Protein AF-A0A963KUC6-F1 (afdb_monomer_lite)

pLDDT: mean 80.42, std 21.81, range [34.88, 97.81]

Radius of gyration: 20.68 Å; chains: 1; bounding box: 40×71×35 Å

Sequence (112 aa):
STRILEMHSPFIRMIADLLDRGVREGVFRRGVDPNQLYISIAALGYYYLTNRFTLSVIYSRDMGSEQARAERLGFIEDMVLRCVTAMPDGCVAAMPDGGDGQAGAERSGGCG

Foldseek 3Di:
DVVVVVVVVVVLVVQVVVLVVCVVVLFWDPDDRSVVLVVLLCCLVVVLVVCQVVVCVVVVHNCVDPVNVVVSVVVSVVVSSVVTGDDPPPDDPPPPDPPDPDDDDDDDDDDD

Secondary structure (DSSP, 8-state):
-HHHHHHHHHHHHHHHHHHHHHHHTTSB-TT--HHHHHHHHHHHHHHHHHTHHHHHHHHTS-TTSHHHHHHHHHHHHHHHHHHHBPPPTT----------------------

Structure (mmCIF, N/CA/C/O backbone):
data_AF-A0A963KUC6-F1
#
_entry.id   AF-A0A963KUC6-F1
#
loop_
_atom_site.group_PDB
_atom_site.id
_atom_site.type_symbol
_atom_site.label_atom_id
_atom_site.label_alt_id
_atom_site.label_comp_id
_atom_site.label_asym_id
_atom_site.label_entity_id
_atom_site.label_seq_id
_atom_site.pdbx_PDB_ins_code
_atom_site.Cartn_x
_atom_site.Cartn_y
_atom_site.Cartn_z
_atom_site.occupancy
_atom_site.B_iso_or_equiv
_atom_site.auth_seq_id
_atom_site.auth_comp_id
_atom_site.auth_asym_id
_atom_site.auth_atom_id
_atom_site.pdbx_PDB_model_num
ATOM 1 N N . SER A 1 1 ? 11.866 15.796 14.519 1.00 49.25 1 SER A N 1
ATOM 2 C CA . SER A 1 1 ? 11.132 16.133 13.282 1.00 49.25 1 SER A CA 1
ATOM 3 C C . SER A 1 1 ? 9.635 16.019 13.554 1.00 49.25 1 SER A C 1
ATOM 5 O O . SER A 1 1 ? 9.076 14.937 13.456 1.00 49.25 1 SER A O 1
ATOM 7 N N . THR A 1 2 ? 9.003 17.100 14.017 1.00 49.06 2 THR A N 1
ATOM 8 C CA . THR A 1 2 ? 7.634 17.114 14.587 1.00 49.06 2 THR A CA 1
ATOM 9 C C . THR A 1 2 ? 6.538 17.134 13.515 1.00 49.06 2 THR A C 1
ATOM 11 O O . THR A 1 2 ? 5.464 16.577 13.706 1.00 49.06 2 THR A O 1
ATOM 14 N N . ARG A 1 3 ? 6.859 17.667 12.328 1.00 55.94 3 ARG A N 1
ATOM 15 C CA . ARG A 1 3 ? 5.937 17.813 11.191 1.00 55.94 3 ARG A CA 1
ATOM 16 C C . ARG A 1 3 ? 5.471 16.471 10.594 1.00 55.94 3 ARG A C 1
ATOM 18 O O . ARG A 1 3 ? 4.373 16.384 10.060 1.00 55.94 3 ARG A O 1
ATOM 25 N N . ILE A 1 4 ? 6.286 15.416 10.709 1.00 55.84 4 ILE A N 1
ATOM 26 C CA . ILE A 1 4 ? 5.929 14.059 10.251 1.00 55.84 4 ILE A CA 1
ATOM 27 C C . ILE A 1 4 ? 4.842 13.463 11.161 1.00 55.84 4 ILE A C 1
ATOM 29 O O . ILE A 1 4 ? 3.873 12.895 10.668 1.00 55.84 4 ILE A O 1
ATOM 33 N N . LEU A 1 5 ? 4.947 13.651 12.480 1.00 53.34 5 LEU A N 1
ATOM 34 C CA . LEU A 1 5 ? 3.971 13.129 13.445 1.00 53.34 5 LEU A CA 1
ATOM 35 C C . LEU A 1 5 ? 2.614 13.846 13.337 1.00 53.34 5 LEU A C 1
ATOM 37 O O . LEU A 1 5 ? 1.569 13.201 13.417 1.00 53.34 5 LEU A O 1
ATOM 41 N N . GLU A 1 6 ? 2.630 15.158 13.085 1.00 53.66 6 GLU A N 1
ATOM 42 C CA . GLU A 1 6 ? 1.423 15.987 12.950 1.00 53.66 6 GLU A CA 1
ATOM 43 C C . GLU A 1 6 ? 0.594 15.665 11.693 1.00 53.66 6 GLU A C 1
ATOM 45 O O . GLU A 1 6 ? -0.630 15.758 11.743 1.00 53.66 6 GLU A O 1
ATOM 50 N N . MET A 1 7 ? 1.224 15.235 10.588 1.00 57.78 7 MET A N 1
ATOM 51 C CA . MET A 1 7 ? 0.525 14.827 9.353 1.00 57.78 7 MET A CA 1
ATOM 52 C C . MET A 1 7 ? 0.175 13.336 9.297 1.00 57.78 7 MET A C 1
ATOM 54 O O . MET A 1 7 ? -0.874 12.982 8.755 1.00 57.78 7 MET A O 1
ATOM 58 N N . HIS A 1 8 ? 1.013 12.450 9.846 1.00 60.06 8 HIS A N 1
ATOM 59 C CA . HIS A 1 8 ? 0.725 11.012 9.820 1.00 60.06 8 HIS A CA 1
ATOM 60 C C . HIS A 1 8 ? -0.446 10.640 10.739 1.00 60.06 8 HIS A C 1
ATOM 62 O O . HIS A 1 8 ? -1.241 9.768 10.393 1.00 60.06 8 HIS A O 1
ATOM 68 N N . SER A 1 9 ? -0.608 11.324 11.876 1.00 69.88 9 SER A N 1
ATOM 69 C CA . SER A 1 9 ? -1.662 10.999 12.846 1.00 69.88 9 SER A CA 1
ATOM 70 C C . SER A 1 9 ? -3.099 11.201 12.312 1.00 69.88 9 SER A C 1
ATOM 72 O O . SER A 1 9 ? -3.924 10.304 12.495 1.00 69.88 9 SER A O 1
ATOM 74 N N . PRO A 1 10 ? -3.459 12.307 11.626 1.00 82.50 10 PRO A N 1
ATOM 75 C CA . PRO A 1 10 ? -4.779 12.459 11.000 1.00 82.50 10 PRO A CA 1
ATOM 76 C C . PRO A 1 10 ? -5.085 11.414 9.921 1.00 82.50 10 PRO A C 1
ATOM 78 O O . PRO A 1 10 ? -6.205 10.916 9.857 1.00 82.50 10 PRO A O 1
ATOM 81 N N . PHE A 1 11 ? -4.100 11.060 9.094 1.00 84.94 11 PHE A N 1
ATOM 82 C CA . PHE A 1 11 ? -4.308 10.111 8.002 1.00 84.94 11 PHE A CA 1
ATOM 83 C C . PHE A 1 11 ? -4.527 8.683 8.511 1.00 84.94 11 PHE A C 1
ATOM 85 O O . PHE A 1 11 ? -5.473 8.017 8.101 1.00 84.94 11 PHE A O 1
ATOM 92 N N . ILE A 1 12 ? -3.712 8.235 9.469 1.00 91.75 12 ILE A N 1
ATOM 93 C CA . ILE A 1 12 ? -3.906 6.926 10.103 1.00 91.75 12 ILE A CA 1
ATOM 94 C C . ILE A 1 12 ? -5.248 6.862 10.841 1.00 91.75 12 ILE A C 1
ATOM 96 O O . ILE A 1 12 ? -5.923 5.838 10.769 1.00 91.75 12 ILE A O 1
ATOM 100 N N . ARG A 1 13 ? -5.683 7.956 11.485 1.00 92.06 13 ARG A N 1
ATOM 10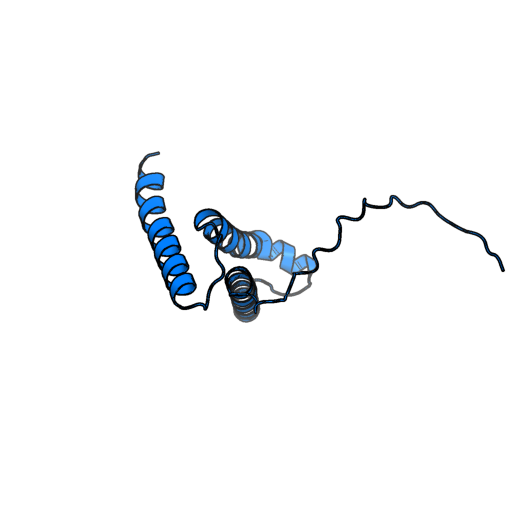1 C CA . ARG A 1 13 ? -7.027 8.031 12.085 1.00 92.06 13 ARG A CA 1
ATOM 102 C C . ARG A 1 13 ? -8.134 7.855 11.051 1.00 92.06 13 ARG A C 1
ATOM 104 O O . ARG A 1 13 ? -9.036 7.066 11.280 1.00 92.06 13 ARG A O 1
ATOM 111 N N . MET A 1 14 ? -8.026 8.493 9.887 1.00 94.06 14 MET A N 1
ATOM 112 C CA . MET A 1 14 ? -8.991 8.299 8.799 1.00 94.06 14 MET A CA 1
ATOM 113 C C . MET A 1 14 ? -9.070 6.834 8.341 1.00 94.06 14 MET A C 1
ATOM 115 O O . MET A 1 14 ? -10.162 6.329 8.082 1.00 94.06 14 MET A O 1
ATOM 119 N N . ILE A 1 15 ? -7.927 6.142 8.249 1.00 94.94 15 ILE A N 1
ATOM 120 C CA . ILE A 1 15 ? -7.894 4.709 7.922 1.00 94.94 15 ILE A CA 1
ATOM 121 C C . ILE A 1 15 ? -8.569 3.894 9.029 1.00 94.94 15 ILE A C 1
ATOM 123 O O . ILE A 1 15 ? -9.367 3.012 8.719 1.00 94.94 15 ILE A O 1
ATOM 127 N N . ALA A 1 16 ? -8.294 4.199 10.299 1.00 94.81 16 ALA A N 1
ATOM 128 C CA . ALA A 1 16 ? -8.947 3.546 11.431 1.00 94.81 16 ALA A CA 1
ATOM 129 C C . ALA A 1 16 ? -10.475 3.717 11.374 1.00 94.81 16 ALA A C 1
ATOM 131 O O . ALA A 1 16 ? -11.200 2.727 11.393 1.00 94.81 16 ALA A O 1
ATOM 132 N N . ASP A 1 17 ? -10.956 4.945 11.167 1.00 96.00 17 ASP A N 1
ATOM 133 C CA . ASP A 1 17 ? -12.386 5.254 11.063 1.00 96.00 17 ASP A CA 1
ATOM 134 C C . ASP A 1 17 ? -13.053 4.548 9.867 1.00 96.00 17 ASP A C 1
ATOM 136 O O . ASP A 1 17 ? -14.232 4.185 9.908 1.00 96.00 17 ASP A O 1
ATOM 140 N N . LEU A 1 18 ? -12.324 4.368 8.760 1.00 95.81 18 LEU A N 1
ATOM 141 C CA . LEU A 1 18 ? -12.795 3.602 7.607 1.00 95.81 18 LEU A CA 1
ATOM 142 C C . LEU A 1 18 ? -12.903 2.106 7.930 1.00 95.81 18 LEU A C 1
ATOM 144 O O . LEU A 1 18 ? -13.918 1.491 7.602 1.00 95.81 18 LEU A O 1
ATOM 148 N N . LEU A 1 19 ? -11.885 1.537 8.577 1.00 96.06 19 LEU A N 1
ATOM 149 C CA . LEU A 1 19 ? -11.880 0.132 8.982 1.00 96.06 19 LEU A CA 1
ATOM 150 C C . LEU A 1 19 ? -13.006 -0.157 9.977 1.00 96.06 19 LEU A C 1
ATOM 152 O O . LEU A 1 19 ? -13.767 -1.101 9.775 1.00 96.06 19 LEU A O 1
ATOM 156 N N . ASP A 1 20 ? -13.185 0.701 10.981 1.00 95.94 20 ASP A N 1
ATOM 157 C CA . ASP A 1 20 ? -14.246 0.567 11.981 1.00 95.94 20 ASP A CA 1
ATOM 158 C C . ASP A 1 20 ? -15.643 0.655 11.357 1.00 95.94 20 ASP A C 1
ATOM 160 O O . ASP A 1 20 ? -16.548 -0.091 11.737 1.00 95.94 20 ASP A O 1
ATOM 164 N N . ARG A 1 21 ? -15.839 1.535 10.366 1.00 96.75 21 ARG A N 1
ATOM 165 C CA . ARG A 1 21 ? -17.083 1.581 9.581 1.00 96.75 21 ARG A CA 1
ATOM 166 C C . ARG A 1 21 ? -17.335 0.271 8.847 1.00 96.75 21 ARG A C 1
ATOM 168 O O . ARG A 1 21 ? -18.403 -0.308 9.022 1.00 96.75 21 ARG A O 1
ATOM 175 N N . GLY A 1 22 ? -16.353 -0.226 8.099 1.00 95.25 22 GLY A N 1
ATOM 176 C CA . GLY A 1 22 ? -16.522 -1.468 7.348 1.00 95.25 22 GLY A CA 1
ATOM 177 C C . GLY A 1 22 ? -16.719 -2.697 8.241 1.00 95.25 22 GLY A C 1
ATOM 178 O O . GLY A 1 22 ? -17.455 -3.607 7.872 1.00 95.25 22 GLY A O 1
ATOM 179 N N . VAL A 1 23 ? -16.142 -2.707 9.447 1.00 95.56 23 VAL A N 1
ATOM 180 C CA . VAL A 1 23 ? -16.420 -3.732 10.465 1.00 95.56 23 VAL A CA 1
ATOM 181 C C . VAL A 1 23 ? -17.871 -3.654 10.940 1.00 95.56 23 VAL A C 1
ATOM 183 O O . VAL A 1 23 ? -18.536 -4.684 11.024 1.00 95.56 23 VAL A O 1
ATOM 186 N N . ARG A 1 24 ? -18.387 -2.452 11.236 1.00 94.62 24 ARG A N 1
ATOM 187 C CA . ARG A 1 24 ? -19.794 -2.271 11.645 1.00 94.62 24 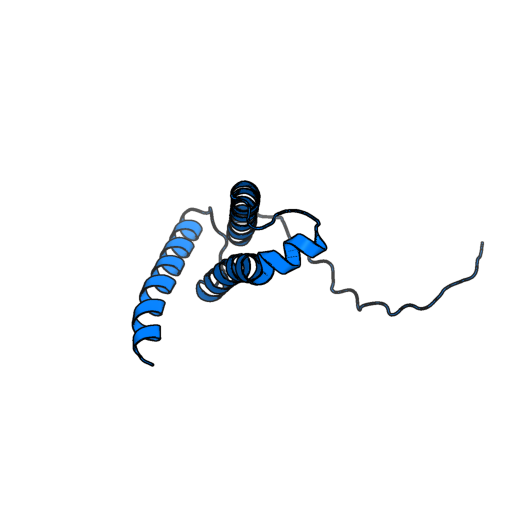ARG A CA 1
ATOM 188 C C . ARG A 1 24 ? -20.782 -2.663 10.549 1.00 94.62 24 ARG A C 1
ATOM 190 O O . ARG A 1 24 ? -21.872 -3.122 10.863 1.00 94.62 24 ARG A O 1
ATOM 197 N N . GLU A 1 25 ? -20.399 -2.482 9.291 1.00 95.19 25 GLU A N 1
ATOM 198 C CA . GLU A 1 25 ? -21.185 -2.866 8.113 1.00 95.19 25 GLU A CA 1
ATOM 199 C C . GLU A 1 25 ? -21.009 -4.346 7.726 1.00 95.19 25 GLU A C 1
ATOM 201 O O . GLU A 1 25 ? -21.694 -4.830 6.830 1.00 95.19 25 GLU A O 1
ATOM 206 N N . GLY A 1 26 ? -20.108 -5.081 8.391 1.00 93.00 26 GLY A N 1
ATOM 207 C CA . GLY A 1 26 ? -19.839 -6.495 8.115 1.00 93.00 26 GLY A CA 1
ATOM 208 C C . GLY A 1 26 ? -19.059 -6.758 6.821 1.00 93.00 26 GLY A C 1
ATOM 209 O O . GLY A 1 26 ? -18.907 -7.911 6.427 1.00 93.00 26 GLY A O 1
ATOM 210 N N . VAL A 1 27 ? -18.547 -5.717 6.159 1.00 95.00 27 VAL A N 1
ATOM 211 C CA . VAL A 1 27 ? -17.767 -5.844 4.915 1.00 95.00 27 VAL A CA 1
ATOM 212 C C . VAL A 1 27 ? -16.279 -6.066 5.179 1.00 95.00 27 VAL A C 1
ATOM 214 O O . VAL A 1 27 ? -15.596 -6.687 4.362 1.00 95.00 27 VAL A O 1
ATOM 217 N N . PHE A 1 28 ? -15.766 -5.599 6.322 1.00 95.50 28 PHE A N 1
ATOM 218 C CA . PHE A 1 28 ? -14.370 -5.773 6.726 1.00 95.50 28 PHE A CA 1
ATOM 219 C C . PHE A 1 28 ? -14.226 -6.662 7.959 1.00 95.50 28 PHE A C 1
ATOM 221 O O . PHE A 1 28 ? -15.068 -6.667 8.858 1.00 95.50 28 PHE A O 1
ATOM 228 N N . ARG A 1 29 ? -13.114 -7.400 8.023 1.00 93.69 29 ARG A N 1
ATOM 229 C CA . ARG A 1 29 ? -12.758 -8.211 9.189 1.00 93.69 29 ARG A CA 1
ATOM 230 C C . ARG A 1 29 ? -12.246 -7.340 10.333 1.00 93.69 29 ARG A C 1
ATOM 232 O O . ARG A 1 29 ? -11.624 -6.299 10.133 1.00 93.69 29 ARG A O 1
ATOM 239 N N . ARG A 1 30 ? -12.438 -7.826 11.557 1.00 92.00 30 ARG A N 1
ATOM 240 C CA . ARG A 1 30 ? -11.872 -7.212 12.764 1.00 92.00 30 ARG A CA 1
ATOM 241 C C . ARG A 1 30 ? -10.364 -7.460 12.864 1.00 92.00 30 ARG A C 1
ATOM 243 O O . ARG A 1 30 ? -9.850 -8.443 12.336 1.00 92.00 30 ARG A O 1
ATOM 250 N N . GLY A 1 31 ? -9.675 -6.594 13.608 1.00 91.06 31 GLY A N 1
ATOM 251 C CA . GLY A 1 31 ? -8.270 -6.791 13.986 1.00 91.06 31 GLY A CA 1
ATOM 252 C C . GLY A 1 31 ? -7.240 -6.372 12.934 1.00 91.06 31 GLY A C 1
ATOM 253 O O . GLY A 1 31 ? -6.078 -6.750 13.046 1.00 91.06 31 GLY A O 1
ATOM 254 N N . VAL A 1 32 ? -7.637 -5.604 11.916 1.00 94.06 32 VAL A N 1
ATOM 255 C CA . VAL A 1 32 ? -6.688 -4.976 10.986 1.00 94.06 32 VAL A CA 1
ATOM 256 C C . VAL A 1 32 ? -6.083 -3.741 11.654 1.00 94.06 32 VAL A C 1
ATOM 258 O O . VAL A 1 32 ? -6.810 -2.814 12.002 1.00 94.06 32 VAL A O 1
ATOM 261 N N . ASP A 1 33 ? -4.758 -3.715 11.814 1.00 93.06 33 ASP A N 1
ATOM 262 C CA . ASP A 1 33 ? -4.049 -2.528 12.299 1.00 93.06 33 ASP A CA 1
ATOM 263 C C . ASP A 1 33 ? -3.927 -1.472 11.172 1.00 93.06 33 ASP A C 1
ATOM 265 O O . ASP A 1 33 ? -3.374 -1.775 10.106 1.00 93.06 33 ASP A O 1
ATOM 269 N N . PRO A 1 34 ? -4.404 -0.227 11.380 1.00 94.00 34 PRO A N 1
ATOM 270 C CA . PRO A 1 34 ? -4.361 0.831 10.368 1.00 94.00 34 PRO A CA 1
ATOM 271 C C . PRO A 1 34 ? -2.945 1.200 9.898 1.00 94.00 34 PRO A C 1
ATOM 273 O O . PRO A 1 34 ? -2.749 1.535 8.728 1.00 94.00 34 PRO A O 1
ATOM 276 N N . ASN A 1 35 ? -1.945 1.132 10.785 1.00 93.44 35 ASN A N 1
ATOM 277 C CA . ASN A 1 35 ? -0.555 1.427 10.440 1.00 93.44 35 ASN A CA 1
ATOM 278 C C . ASN A 1 35 ? 0.023 0.320 9.561 1.00 93.44 35 ASN A C 1
ATOM 280 O O . ASN A 1 35 ? 0.639 0.617 8.541 1.00 93.44 35 ASN A O 1
ATOM 284 N N . GLN A 1 36 ? -0.202 -0.945 9.921 1.00 93.94 36 GLN A N 1
ATOM 285 C CA . GLN A 1 36 ? 0.247 -2.092 9.128 1.00 93.94 36 GLN A CA 1
ATOM 286 C C . GLN A 1 36 ? -0.381 -2.089 7.735 1.00 93.94 36 GLN A C 1
ATOM 288 O O . GLN A 1 36 ? 0.314 -2.326 6.744 1.00 93.94 36 GLN A O 1
ATOM 293 N N . LEU A 1 37 ? -1.672 -1.758 7.641 1.00 94.56 37 LEU A N 1
ATOM 294 C CA . LEU A 1 37 ? -2.358 -1.612 6.361 1.00 94.56 37 LEU A CA 1
ATOM 295 C C . LEU A 1 37 ? -1.707 -0.522 5.502 1.00 94.56 37 LEU A C 1
ATOM 297 O O . LEU A 1 37 ? -1.342 -0.773 4.353 1.00 94.56 37 LEU A O 1
ATOM 301 N N . TYR A 1 38 ? -1.503 0.669 6.068 1.00 93.62 38 TYR A N 1
ATOM 302 C CA . TYR A 1 38 ? -0.867 1.774 5.357 1.00 93.62 38 TYR A CA 1
ATOM 303 C C . TYR A 1 38 ? 0.555 1.438 4.891 1.00 93.62 38 TYR A C 1
ATOM 305 O O . TYR A 1 38 ? 0.882 1.636 3.719 1.00 93.62 38 TYR A O 1
ATOM 313 N N . ILE A 1 39 ? 1.389 0.907 5.790 1.00 94.38 39 ILE A N 1
ATOM 314 C CA . ILE A 1 39 ? 2.772 0.519 5.485 1.00 94.38 39 ILE A CA 1
ATOM 315 C C . ILE A 1 39 ? 2.787 -0.501 4.347 1.00 94.38 39 ILE A C 1
ATOM 317 O O . ILE A 1 39 ? 3.594 -0.373 3.428 1.00 94.38 39 ILE A O 1
ATOM 321 N N . SER A 1 40 ? 1.867 -1.467 4.364 1.00 95.56 40 SER A N 1
ATOM 322 C CA . SER A 1 40 ? 1.756 -2.489 3.320 1.00 95.56 40 SER A CA 1
ATOM 323 C C . SER A 1 40 ? 1.403 -1.883 1.961 1.00 95.56 40 SER A C 1
ATOM 325 O O . SER A 1 40 ? 2.076 -2.170 0.971 1.00 95.56 40 SER A O 1
ATOM 327 N N . ILE A 1 41 ? 0.402 -0.996 1.904 1.00 94.94 41 ILE A N 1
ATOM 328 C CA . ILE A 1 41 ? 0.014 -0.294 0.668 1.00 94.94 41 ILE A CA 1
ATOM 329 C C . ILE A 1 41 ? 1.203 0.506 0.116 1.00 94.94 41 ILE A C 1
ATOM 331 O O . ILE A 1 41 ? 1.544 0.392 -1.065 1.00 94.94 41 ILE A O 1
ATOM 335 N N . ALA A 1 42 ? 1.870 1.280 0.978 1.00 94.88 42 ALA A N 1
ATOM 336 C CA . ALA A 1 42 ? 3.026 2.084 0.597 1.00 94.88 42 ALA A CA 1
ATOM 337 C C . ALA A 1 42 ? 4.183 1.209 0.088 1.00 94.88 42 ALA A C 1
ATOM 339 O O . ALA A 1 42 ? 4.754 1.499 -0.964 1.00 94.88 42 ALA A O 1
ATOM 340 N N . ALA A 1 43 ? 4.495 0.115 0.787 1.00 96.81 43 ALA A N 1
ATOM 341 C CA . ALA A 1 43 ? 5.559 -0.812 0.416 1.00 96.81 43 ALA A CA 1
ATOM 342 C C . ALA A 1 43 ? 5.301 -1.474 -0.946 1.00 96.81 43 ALA A C 1
ATOM 344 O O . ALA A 1 43 ? 6.200 -1.514 -1.789 1.00 96.81 43 ALA A O 1
ATOM 345 N N . LEU A 1 44 ? 4.072 -1.938 -1.197 1.00 96.56 44 LEU A N 1
ATOM 346 C CA . LEU A 1 44 ? 3.690 -2.606 -2.446 1.00 96.56 44 LEU A CA 1
ATOM 347 C C . LEU A 1 44 ? 3.877 -1.714 -3.680 1.00 96.56 44 LEU A C 1
ATOM 349 O O . LEU A 1 44 ? 4.324 -2.202 -4.726 1.00 96.56 44 LEU A O 1
ATOM 353 N N . GLY A 1 45 ? 3.541 -0.426 -3.558 1.00 95.06 45 GLY A N 1
ATOM 354 C CA . GLY A 1 45 ? 3.744 0.566 -4.612 1.00 95.06 45 GLY A CA 1
ATOM 355 C C . GLY A 1 45 ? 5.206 1.003 -4.730 1.00 95.06 45 GLY A C 1
ATOM 356 O O . GLY A 1 45 ? 5.767 1.008 -5.828 1.00 95.06 45 GLY A O 1
ATOM 357 N N . TYR A 1 46 ? 5.847 1.324 -3.603 1.00 96.31 46 TYR A N 1
ATOM 358 C CA . TYR A 1 46 ? 7.222 1.826 -3.567 1.00 96.31 46 TYR A CA 1
ATOM 359 C C . TYR A 1 46 ? 8.221 0.809 -4.120 1.00 96.31 46 TYR A C 1
ATOM 361 O O . TYR A 1 46 ? 9.069 1.164 -4.942 1.00 96.31 46 TYR A O 1
ATOM 369 N N . TYR A 1 47 ? 8.089 -0.465 -3.741 1.00 96.06 47 TYR A N 1
ATOM 370 C CA . TYR A 1 47 ? 8.945 -1.534 -4.251 1.00 96.06 47 TYR A CA 1
ATOM 371 C C . TYR A 1 47 ? 8.880 -1.620 -5.778 1.00 96.06 47 TYR A C 1
ATOM 373 O O . TYR A 1 47 ? 9.915 -1.614 -6.442 1.00 96.06 47 TYR A O 1
ATOM 381 N N . TYR A 1 48 ? 7.669 -1.617 -6.341 1.00 96.06 48 TYR A N 1
ATOM 382 C CA . TYR A 1 48 ? 7.475 -1.710 -7.784 1.00 96.06 48 TYR A CA 1
ATOM 383 C C . TYR A 1 48 ? 8.063 -0.501 -8.518 1.00 96.06 48 TYR A C 1
ATOM 385 O O . TYR A 1 48 ? 8.791 -0.653 -9.495 1.00 96.06 48 TYR A O 1
ATOM 393 N N . LEU A 1 49 ? 7.779 0.711 -8.036 1.00 95.38 49 LEU A N 1
ATOM 394 C CA . LEU A 1 49 ? 8.206 1.940 -8.704 1.00 95.38 49 LEU A CA 1
ATOM 395 C C . LEU A 1 49 ? 9.721 2.137 -8.669 1.00 95.38 49 LEU A C 1
ATOM 397 O O . LEU A 1 49 ? 10.301 2.544 -9.676 1.00 95.38 49 LEU A O 1
ATOM 401 N N . THR A 1 50 ? 10.354 1.848 -7.534 1.00 97.12 50 THR A N 1
ATOM 402 C CA . THR A 1 50 ? 11.800 2.044 -7.347 1.00 97.12 50 THR A CA 1
ATOM 403 C C . THR A 1 50 ? 12.621 0.988 -8.076 1.00 97.12 50 THR A C 1
ATOM 405 O O . THR A 1 50 ? 13.710 1.289 -8.554 1.00 97.12 50 THR A O 1
ATOM 408 N N . ASN A 1 51 ? 12.070 -0.218 -8.245 1.00 96.38 51 ASN A N 1
ATOM 409 C CA . ASN A 1 51 ? 12.741 -1.324 -8.925 1.00 96.38 51 ASN A CA 1
ATOM 410 C C . ASN A 1 51 ? 12.260 -1.541 -10.362 1.00 96.38 51 ASN A C 1
ATOM 412 O O . ASN A 1 51 ? 12.670 -2.518 -10.982 1.00 96.38 51 ASN A O 1
ATOM 416 N N . ARG A 1 52 ? 11.423 -0.660 -10.927 1.00 96.12 52 ARG A N 1
ATOM 417 C CA . ARG A 1 52 ? 10.804 -0.884 -12.247 1.00 96.12 52 ARG A CA 1
ATOM 418 C C . ARG A 1 52 ? 11.815 -1.205 -13.348 1.00 96.12 52 ARG A C 1
ATOM 420 O O . ARG A 1 52 ? 11.554 -2.089 -14.143 1.00 96.12 52 ARG A O 1
ATOM 427 N N . PHE A 1 53 ? 12.980 -0.550 -13.367 1.00 95.94 53 PHE A N 1
ATOM 428 C CA . PHE A 1 53 ? 14.013 -0.801 -14.379 1.00 95.94 53 PHE A CA 1
ATOM 429 C C . PHE A 1 53 ? 14.658 -2.179 -14.208 1.00 95.94 53 PHE A C 1
ATOM 431 O O . PHE A 1 53 ? 14.794 -2.917 -15.179 1.00 95.94 53 PHE A O 1
ATOM 438 N N . THR A 1 54 ? 14.985 -2.557 -12.972 1.00 96.88 54 THR A N 1
ATOM 439 C CA . THR A 1 54 ? 15.503 -3.890 -12.641 1.00 96.88 54 THR A CA 1
ATOM 440 C C . THR A 1 54 ? 14.481 -4.977 -12.972 1.00 96.88 54 THR A C 1
ATOM 442 O O . THR A 1 54 ? 14.813 -5.961 -13.627 1.00 96.88 54 THR A O 1
ATOM 445 N N . LEU A 1 55 ? 13.220 -4.781 -12.577 1.00 96.19 55 LEU A N 1
ATOM 446 C CA . LEU A 1 55 ? 12.119 -5.695 -12.880 1.00 96.19 55 LEU A CA 1
ATOM 447 C C . LEU A 1 55 ? 11.894 -5.810 -14.392 1.00 96.19 55 LEU A C 1
ATOM 449 O O . LEU A 1 55 ? 11.662 -6.914 -14.874 1.00 96.19 55 LEU A O 1
ATOM 453 N N . SER A 1 56 ? 12.021 -4.713 -15.146 1.00 96.06 56 SER A N 1
ATOM 454 C CA . SER A 1 56 ? 11.899 -4.754 -16.604 1.00 96.06 56 SER A CA 1
ATOM 455 C C . SER A 1 56 ? 12.945 -5.651 -17.258 1.00 96.06 56 SER A C 1
ATOM 457 O O . SER A 1 56 ? 12.621 -6.383 -18.189 1.00 96.06 56 SER A O 1
ATOM 459 N N . VAL A 1 57 ? 14.182 -5.632 -16.753 1.00 97.00 57 VAL A N 1
ATOM 460 C CA . VAL A 1 57 ? 15.249 -6.525 -17.226 1.00 97.00 57 VAL A CA 1
ATOM 461 C C . VAL A 1 57 ? 14.939 -7.976 -16.855 1.00 97.00 57 VAL A C 1
ATOM 463 O O . VAL A 1 57 ? 14.986 -8.845 -17.719 1.00 97.00 57 VAL A O 1
ATOM 466 N N . ILE A 1 58 ? 14.573 -8.237 -15.596 1.00 95.88 58 ILE A N 1
ATOM 467 C CA . ILE A 1 58 ? 14.293 -9.594 -15.094 1.00 95.88 58 ILE A CA 1
ATOM 468 C C . ILE A 1 58 ? 13.141 -10.253 -15.862 1.00 95.88 58 ILE A C 1
ATOM 470 O O . ILE A 1 58 ? 13.245 -11.409 -16.262 1.00 95.88 58 ILE A O 1
ATOM 474 N N . TYR A 1 59 ? 12.048 -9.522 -16.081 1.00 93.62 59 TYR A N 1
ATOM 475 C CA . TYR A 1 59 ? 10.840 -10.052 -16.715 1.00 93.62 59 TYR A CA 1
ATOM 476 C C . TYR A 1 59 ? 10.778 -9.806 -18.226 1.00 93.62 59 TYR A C 1
ATOM 478 O O . TYR A 1 59 ? 9.787 -10.166 -18.855 1.00 93.62 59 TYR A O 1
ATOM 486 N N . SER A 1 60 ? 11.817 -9.200 -18.817 1.00 94.94 60 SER A N 1
ATOM 487 C CA . SER A 1 60 ? 11.880 -8.871 -20.251 1.00 94.94 60 SER A CA 1
ATOM 488 C C . SER A 1 60 ? 10.636 -8.121 -20.767 1.00 94.94 60 SER A C 1
ATOM 490 O O . SER A 1 60 ? 10.157 -8.363 -21.874 1.00 94.94 60 SER A O 1
ATOM 492 N N . ARG A 1 61 ? 10.091 -7.207 -19.953 1.00 93.56 61 ARG A N 1
ATOM 493 C CA . ARG A 1 61 ? 8.872 -6.421 -20.224 1.00 93.56 61 ARG A CA 1
ATOM 494 C C . ARG A 1 61 ? 9.061 -4.995 -19.722 1.00 93.56 61 ARG A C 1
ATOM 496 O O . ARG A 1 61 ? 9.675 -4.804 -18.684 1.00 93.56 61 ARG A O 1
ATOM 503 N N . ASP A 1 62 ? 8.490 -3.988 -20.384 1.00 93.75 62 ASP A N 1
ATOM 504 C CA . ASP A 1 62 ? 8.474 -2.632 -19.820 1.00 93.75 62 ASP A CA 1
ATOM 505 C C . ASP A 1 62 ? 7.481 -2.509 -18.648 1.00 93.75 62 ASP A C 1
ATOM 507 O O . ASP A 1 62 ? 6.285 -2.251 -18.825 1.00 93.75 62 ASP A O 1
ATOM 511 N N . MET A 1 63 ? 8.008 -2.659 -17.434 1.00 95.06 63 MET A N 1
ATOM 512 C CA . MET A 1 63 ? 7.284 -2.518 -16.169 1.00 95.06 63 MET A CA 1
ATOM 513 C C . MET A 1 63 ? 6.955 -1.054 -15.824 1.00 95.06 63 MET A C 1
ATOM 515 O O . MET A 1 63 ? 6.198 -0.799 -14.884 1.00 95.06 63 MET A O 1
ATOM 519 N N . GLY A 1 64 ? 7.512 -0.085 -16.559 1.00 93.38 64 GLY A N 1
ATOM 520 C CA . GLY A 1 64 ? 7.236 1.346 -16.424 1.00 93.38 64 GLY A CA 1
ATOM 521 C C . GLY A 1 64 ? 6.098 1.856 -17.310 1.00 93.38 64 GLY A C 1
ATOM 522 O O . GLY A 1 64 ? 5.596 2.952 -17.044 1.00 93.38 64 GLY A O 1
ATOM 523 N N . SER A 1 65 ? 5.680 1.074 -18.312 1.00 95.94 65 SER A N 1
ATOM 524 C CA . SER A 1 65 ? 4.578 1.417 -19.216 1.00 95.94 65 SER A CA 1
ATOM 525 C C . SER A 1 65 ? 3.276 1.708 -18.461 1.00 95.94 65 SER A C 1
ATOM 527 O O . SER A 1 65 ? 3.017 1.144 -17.394 1.00 95.94 65 SER A O 1
ATOM 529 N N . GLU A 1 66 ? 2.427 2.578 -19.018 1.00 95.94 66 GLU A N 1
ATOM 530 C CA . GLU A 1 66 ? 1.121 2.899 -18.418 1.00 95.94 66 GLU A CA 1
ATOM 53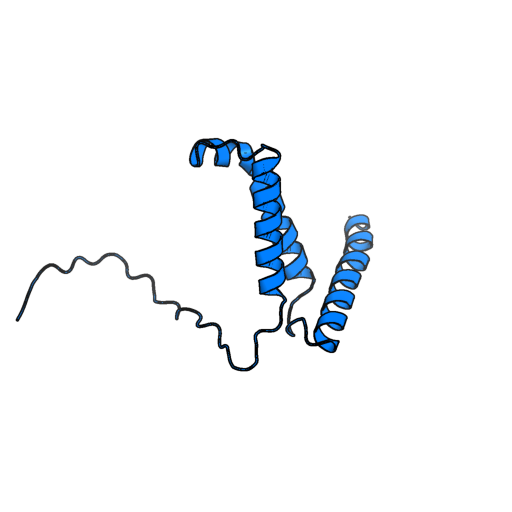1 C C . GLU A 1 66 ? 0.278 1.640 -18.195 1.00 95.94 66 GLU A C 1
ATOM 533 O O . GLU A 1 66 ? -0.277 1.453 -17.114 1.00 95.94 66 GLU A O 1
ATOM 538 N N . GLN A 1 67 ? 0.284 0.730 -19.172 1.00 95.69 67 GLN A N 1
ATOM 539 C CA . GLN A 1 67 ? -0.417 -0.547 -19.094 1.00 95.69 67 GLN A CA 1
ATOM 540 C C . GLN A 1 67 ? 0.091 -1.423 -17.936 1.00 95.69 67 GLN A C 1
ATOM 542 O O . GLN A 1 67 ? -0.705 -1.901 -17.131 1.00 95.69 67 GLN A O 1
ATOM 547 N N . ALA A 1 68 ? 1.411 -1.603 -17.796 1.00 95.44 68 ALA A N 1
ATOM 548 C CA . ALA A 1 68 ? 1.970 -2.407 -16.705 1.00 95.44 68 ALA A CA 1
ATOM 549 C C . ALA A 1 68 ? 1.698 -1.783 -15.325 1.00 95.44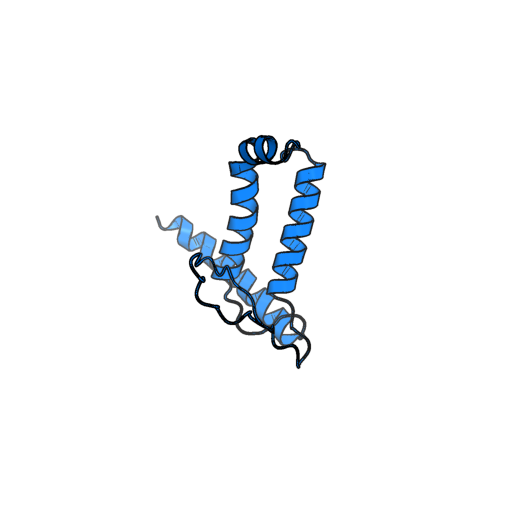 68 ALA A C 1
ATOM 551 O O . ALA A 1 68 ? 1.468 -2.493 -14.346 1.00 95.44 68 ALA A O 1
ATOM 552 N N . ARG A 1 69 ? 1.685 -0.448 -15.235 1.00 94.75 69 ARG A N 1
ATOM 553 C CA . ARG A 1 69 ? 1.344 0.268 -13.998 1.00 94.75 69 ARG A CA 1
ATOM 554 C C . ARG A 1 69 ? -0.132 0.114 -13.637 1.00 94.75 69 ARG A C 1
ATOM 556 O O . ARG A 1 69 ? -0.423 -0.064 -12.458 1.00 94.75 69 ARG A O 1
ATOM 563 N N . ALA A 1 70 ? -1.032 0.148 -14.619 1.00 96.56 70 ALA A N 1
ATOM 564 C CA . ALA A 1 70 ? -2.458 -0.090 -14.408 1.00 96.56 70 ALA A CA 1
ATOM 565 C C . ALA A 1 70 ? -2.722 -1.527 -13.928 1.00 96.56 70 ALA A C 1
ATOM 567 O O . ALA A 1 70 ? -3.408 -1.723 -12.927 1.00 96.56 70 ALA A O 1
ATOM 568 N N . GLU A 1 71 ? -2.103 -2.523 -14.568 1.00 96.56 71 GLU A N 1
ATOM 569 C CA . GLU A 1 71 ? -2.173 -3.926 -14.133 1.00 96.56 71 GLU A CA 1
ATOM 570 C C . GLU A 1 71 ? -1.649 -4.103 -12.705 1.00 96.56 71 GLU A C 1
ATOM 572 O O . GLU A 1 71 ? -2.283 -4.753 -11.871 1.00 96.56 71 GLU A O 1
ATOM 577 N N . ARG A 1 72 ? -0.504 -3.484 -12.393 1.00 96.56 72 ARG A N 1
ATOM 578 C CA . ARG A 1 72 ? 0.063 -3.533 -11.046 1.00 96.56 72 ARG A CA 1
ATOM 579 C C . ARG A 1 72 ? -0.853 -2.880 -10.015 1.00 96.56 72 ARG A C 1
ATOM 581 O O . ARG A 1 72 ? -0.977 -3.421 -8.920 1.00 96.56 72 ARG A O 1
ATOM 588 N N . LEU A 1 73 ? -1.452 -1.735 -10.338 1.00 96.50 73 LEU A N 1
ATOM 589 C CA . LEU A 1 73 ? -2.375 -1.040 -9.444 1.00 96.50 73 LEU A CA 1
ATOM 590 C C . LEU A 1 73 ? -3.592 -1.915 -9.137 1.00 96.50 73 LEU A C 1
ATOM 592 O O . LEU A 1 73 ? -3.860 -2.158 -7.964 1.00 96.50 73 LEU A O 1
ATOM 596 N N . GLY A 1 74 ? -4.242 -2.468 -10.165 1.00 97.81 74 GLY A N 1
ATOM 597 C CA . GLY A 1 74 ? -5.390 -3.358 -9.976 1.00 97.81 74 GLY A CA 1
ATOM 598 C C . GLY A 1 74 ? -5.050 -4.588 -9.128 1.00 97.81 74 GLY A C 1
ATOM 599 O O . GLY A 1 74 ? -5.824 -4.985 -8.262 1.00 97.81 74 GLY A O 1
ATOM 600 N N . PHE A 1 75 ? -3.850 -5.152 -9.300 1.00 97.44 75 PHE A N 1
ATOM 601 C CA . PHE A 1 75 ? -3.392 -6.264 -8.465 1.00 97.44 75 PHE A CA 1
ATOM 602 C C . PHE A 1 75 ? -3.155 -5.860 -6.999 1.00 97.44 75 PHE A C 1
ATOM 604 O O . PHE A 1 75 ? -3.499 -6.611 -6.089 1.00 97.44 75 PHE A O 1
ATOM 611 N N . ILE A 1 76 ? -2.574 -4.680 -6.746 1.00 97.44 76 ILE A N 1
ATOM 612 C CA . ILE A 1 76 ? -2.398 -4.159 -5.380 1.00 97.44 76 ILE A CA 1
ATOM 613 C C . ILE A 1 76 ? -3.761 -3.917 -4.723 1.00 97.44 76 ILE A C 1
ATOM 615 O O . ILE A 1 76 ? -3.934 -4.276 -3.560 1.00 97.44 76 ILE A O 1
ATOM 619 N N . GLU A 1 77 ? -4.719 -3.341 -5.448 1.00 96.81 77 GLU A N 1
ATOM 620 C CA . GLU A 1 77 ? -6.079 -3.109 -4.952 1.00 96.81 77 GLU A CA 1
ATOM 621 C C . GLU A 1 77 ? -6.766 -4.420 -4.555 1.00 96.81 77 GLU A C 1
ATOM 623 O O . GLU A 1 77 ? -7.250 -4.524 -3.429 1.00 96.81 77 GLU A O 1
ATOM 628 N N . ASP A 1 78 ? -6.736 -5.445 -5.415 1.00 97.25 78 ASP A N 1
ATOM 629 C CA . ASP A 1 78 ? -7.307 -6.765 -5.105 1.00 97.25 78 ASP A CA 1
ATOM 630 C C . ASP A 1 78 ? -6.636 -7.406 -3.876 1.00 97.25 78 ASP A C 1
ATOM 632 O O . ASP A 1 78 ? -7.330 -7.858 -2.962 1.00 97.25 78 ASP A O 1
ATOM 636 N N . MET A 1 79 ? -5.299 -7.373 -3.784 1.00 96.62 79 MET A N 1
ATOM 637 C CA . MET A 1 79 ? -4.573 -7.876 -2.608 1.00 96.62 79 MET A CA 1
ATOM 638 C C . MET A 1 79 ? -4.986 -7.161 -1.317 1.00 96.62 79 MET A C 1
ATOM 640 O O . MET A 1 79 ? -5.210 -7.804 -0.289 1.00 96.62 79 MET A O 1
ATOM 644 N N . VAL A 1 80 ? -5.057 -5.829 -1.351 1.00 96.12 80 VAL A N 1
ATOM 645 C CA . VAL A 1 80 ? -5.375 -5.006 -0.178 1.00 96.12 80 VAL A CA 1
ATOM 646 C C . VAL A 1 80 ? -6.826 -5.212 0.240 1.00 96.12 80 VAL A C 1
ATOM 648 O O . VAL A 1 80 ? -7.082 -5.396 1.429 1.00 96.12 80 VAL A O 1
ATOM 651 N N . LEU A 1 81 ? -7.760 -5.253 -0.715 1.00 95.19 81 LEU A N 1
ATOM 652 C CA . LEU A 1 81 ? -9.168 -5.529 -0.444 1.00 95.19 81 LEU A CA 1
ATOM 653 C C . LEU A 1 81 ? -9.330 -6.902 0.205 1.00 95.19 81 LEU A C 1
ATOM 655 O O . LEU A 1 81 ? -9.842 -6.975 1.315 1.00 95.19 81 LEU A O 1
ATOM 659 N N . ARG A 1 82 ? -8.781 -7.970 -0.385 1.00 94.75 82 ARG A N 1
ATOM 660 C CA . ARG A 1 82 ? -8.824 -9.320 0.214 1.00 94.75 82 ARG A CA 1
ATOM 661 C C . ARG A 1 82 ? -8.203 -9.381 1.607 1.00 94.75 82 ARG A C 1
ATOM 663 O O . ARG A 1 82 ? -8.650 -10.163 2.441 1.00 94.75 82 ARG A O 1
ATOM 670 N N . CYS A 1 83 ? -7.181 -8.568 1.868 1.00 92.62 83 CYS A N 1
ATOM 671 C CA . CYS A 1 83 ? -6.560 -8.482 3.184 1.00 92.62 83 CYS A CA 1
ATOM 672 C C . CYS A 1 83 ? -7.499 -7.884 4.242 1.00 92.62 83 CYS A C 1
ATOM 674 O O . CYS A 1 83 ? -7.357 -8.222 5.417 1.00 92.62 83 CYS A O 1
ATOM 676 N N . VAL A 1 84 ? -8.446 -7.017 3.870 1.00 94.56 84 VAL A N 1
ATOM 677 C CA . VAL A 1 84 ? -9.355 -6.347 4.818 1.00 94.56 84 VAL A CA 1
ATOM 678 C C . VAL A 1 84 ? -10.783 -6.882 4.790 1.00 94.56 84 VAL A C 1
ATOM 680 O O . VAL A 1 84 ? -11.496 -6.707 5.774 1.00 94.56 84 VAL A O 1
ATOM 683 N N . THR A 1 85 ? -11.210 -7.548 3.717 1.00 94.12 85 THR A N 1
ATOM 684 C CA . THR A 1 85 ? -12.563 -8.100 3.590 1.00 94.12 85 THR A CA 1
ATOM 685 C C . THR A 1 85 ? -12.836 -9.154 4.663 1.00 94.12 85 THR A C 1
ATOM 687 O O . THR A 1 85 ? -11.959 -9.935 5.043 1.00 94.12 85 THR A O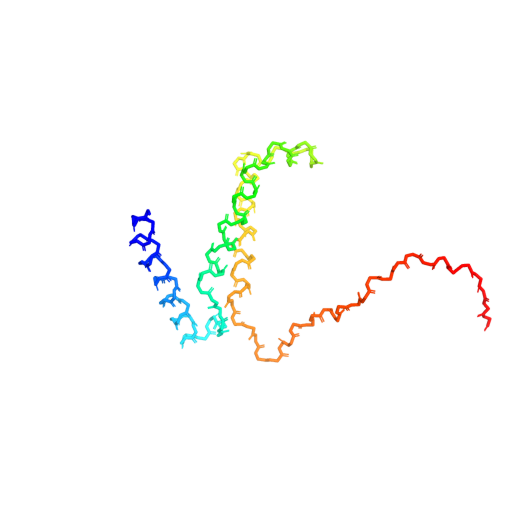 1
ATOM 690 N N . ALA A 1 86 ? -14.068 -9.165 5.174 1.00 83.50 86 ALA A N 1
ATOM 691 C CA . ALA A 1 86 ? -14.543 -10.232 6.041 1.00 83.50 86 ALA A CA 1
ATOM 692 C C . ALA A 1 86 ? -14.471 -11.575 5.297 1.00 83.50 86 ALA A C 1
ATOM 694 O O . ALA A 1 86 ? -15.017 -11.722 4.204 1.00 83.50 86 ALA A O 1
ATOM 695 N N . MET A 1 87 ? -13.785 -12.561 5.881 1.00 68.31 87 MET A N 1
ATOM 696 C CA . MET A 1 87 ? -13.942 -13.937 5.417 1.00 68.31 87 MET A CA 1
ATOM 697 C C . MET A 1 87 ? -15.355 -14.393 5.790 1.00 68.31 87 MET A C 1
ATOM 699 O O . MET A 1 87 ? -15.806 -14.065 6.890 1.00 68.31 87 MET A O 1
ATOM 703 N N . PRO A 1 88 ? -16.059 -15.134 4.920 1.00 60.44 88 PRO A N 1
ATOM 704 C CA . PRO A 1 88 ? -17.310 -15.761 5.315 1.00 60.44 88 PRO A CA 1
ATOM 705 C C . PRO A 1 88 ? -17.059 -16.656 6.534 1.00 60.44 88 PRO A C 1
ATOM 707 O O . PRO A 1 88 ? -16.051 -17.374 6.582 1.00 60.44 88 PRO A O 1
ATOM 710 N N . ASP A 1 89 ? -17.959 -16.583 7.517 1.00 50.72 89 ASP A N 1
ATOM 711 C CA . ASP A 1 89 ? -17.890 -17.390 8.734 1.00 50.72 89 ASP A CA 1
ATOM 712 C C . ASP A 1 89 ? -17.674 -18.868 8.360 1.00 50.72 89 ASP A C 1
ATOM 714 O O . ASP A 1 89 ? -18.486 -19.472 7.660 1.00 50.72 89 ASP A O 1
ATOM 718 N N . GLY A 1 90 ? -16.538 -19.435 8.785 1.00 51.50 90 GLY A N 1
ATOM 719 C CA . GLY A 1 90 ? -16.165 -20.833 8.529 1.00 51.50 90 GLY A CA 1
ATOM 720 C C . GLY A 1 90 ? -14.966 -21.059 7.599 1.00 51.50 90 GLY A C 1
ATOM 721 O O . GLY A 1 90 ? -14.471 -22.182 7.537 1.00 51.50 90 GLY A O 1
ATOM 722 N N . CYS A 1 91 ? -14.434 -20.032 6.925 1.00 45.34 91 CYS A N 1
ATOM 723 C CA . CYS A 1 91 ? -13.177 -20.165 6.182 1.00 45.34 91 CYS A CA 1
ATOM 724 C C . CYS A 1 91 ? -11.978 -19.924 7.115 1.00 45.34 91 CYS A C 1
ATOM 726 O O . CYS A 1 91 ? -11.501 -18.798 7.269 1.00 45.34 91 CYS A O 1
ATOM 728 N N . VAL A 1 92 ? -11.478 -20.983 7.760 1.00 53.62 92 VAL A N 1
ATOM 729 C CA . VAL A 1 92 ? -10.095 -20.971 8.253 1.00 53.62 92 VAL A CA 1
ATOM 730 C C . VAL A 1 92 ? -9.213 -20.857 7.017 1.00 53.62 92 VAL A C 1
ATOM 732 O O . VAL A 1 92 ? -9.190 -21.765 6.187 1.00 53.62 92 VAL A O 1
ATOM 735 N N . ALA A 1 93 ? -8.498 -19.737 6.880 1.00 51.81 93 ALA A N 1
ATOM 736 C CA . ALA A 1 93 ? -7.347 -19.697 5.997 1.00 51.81 93 ALA A CA 1
ATOM 737 C C . ALA A 1 93 ? -6.438 -20.835 6.458 1.00 51.81 93 ALA A C 1
ATOM 739 O O . ALA A 1 93 ? -5.883 -20.768 7.556 1.00 51.81 93 ALA A O 1
ATOM 740 N N . ALA A 1 94 ? -6.362 -21.902 5.663 1.00 50.31 94 ALA A N 1
ATOM 741 C CA . ALA A 1 94 ? -5.355 -22.926 5.828 1.00 50.31 94 ALA A CA 1
ATOM 742 C C . ALA A 1 94 ? -4.010 -22.221 5.637 1.00 50.31 94 ALA A C 1
ATOM 744 O O . ALA A 1 94 ? -3.514 -22.078 4.521 1.00 50.31 94 ALA A O 1
ATOM 745 N N . MET A 1 95 ? -3.469 -21.683 6.728 1.00 43.72 95 MET A N 1
ATOM 746 C CA . MET A 1 95 ? -2.055 -21.392 6.801 1.00 43.72 95 MET A CA 1
ATOM 747 C C . MET A 1 95 ? -1.395 -22.746 6.576 1.00 43.72 95 MET A C 1
ATOM 749 O O . MET A 1 95 ? -1.722 -23.677 7.317 1.00 43.72 95 MET A O 1
ATOM 753 N N . PRO A 1 96 ? -0.555 -22.917 5.542 1.00 45.50 96 PRO A N 1
ATOM 754 C CA . PRO A 1 96 ? 0.285 -24.093 5.513 1.00 45.50 96 PRO A CA 1
ATOM 755 C C . PRO A 1 96 ? 1.047 -24.066 6.832 1.00 45.50 96 PRO A C 1
ATOM 757 O O . PRO A 1 96 ? 1.694 -23.058 7.145 1.00 45.50 96 PRO A O 1
ATOM 760 N N . ASP A 1 97 ? 0.887 -25.126 7.629 1.00 51.16 97 ASP A N 1
ATOM 761 C CA . ASP A 1 97 ? 1.765 -25.386 8.759 1.00 51.16 97 ASP A CA 1
ATOM 762 C C . ASP A 1 97 ? 3.171 -25.079 8.267 1.00 51.16 97 ASP A C 1
ATOM 764 O O . ASP A 1 97 ? 3.551 -25.533 7.182 1.00 51.16 97 ASP A O 1
ATOM 768 N N . GLY A 1 98 ? 3.873 -24.206 8.991 1.00 45.72 98 GLY A N 1
ATOM 769 C CA . GLY A 1 98 ? 5.253 -23.852 8.711 1.00 45.72 98 GLY A CA 1
ATOM 770 C C . GLY A 1 98 ? 6.086 -25.117 8.808 1.00 45.72 98 GLY A C 1
ATOM 771 O O . GLY A 1 98 ? 6.663 -25.399 9.849 1.00 45.72 98 GLY A O 1
ATOM 772 N N . GLY A 1 99 ? 6.066 -25.900 7.733 1.00 41.94 99 GLY A N 1
ATOM 773 C CA . GLY A 1 99 ? 6.855 -27.086 7.543 1.00 41.94 99 GLY A CA 1
ATOM 774 C C . GLY A 1 99 ? 8.280 -26.605 7.520 1.00 41.94 99 GLY A C 1
ATOM 775 O O . GLY A 1 99 ? 8.682 -25.881 6.605 1.00 41.94 99 GLY A O 1
ATOM 776 N N . ASP A 1 100 ? 8.988 -26.963 8.582 1.00 44.84 100 ASP A N 1
ATOM 777 C CA . ASP A 1 100 ? 10.423 -26.846 8.702 1.00 44.84 100 ASP A CA 1
ATOM 778 C C . ASP A 1 100 ? 11.042 -27.147 7.34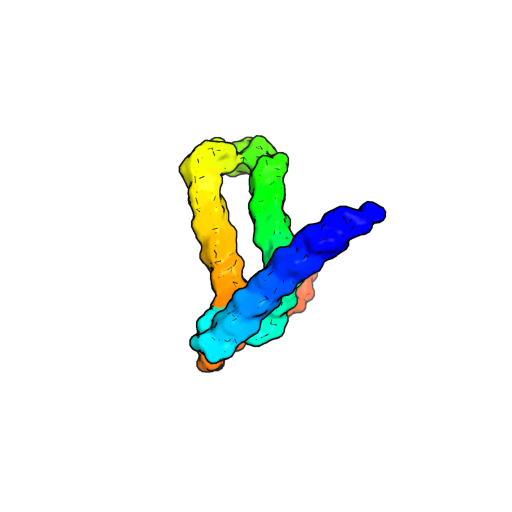2 1.00 44.84 100 ASP A C 1
ATOM 780 O O . ASP A 1 100 ? 10.848 -28.229 6.781 1.00 44.84 100 ASP A O 1
ATOM 784 N N . GLY A 1 101 ? 11.712 -26.139 6.779 1.00 42.81 101 GLY A N 1
ATOM 785 C CA . GLY A 1 101 ? 12.373 -26.236 5.492 1.00 42.81 101 GLY A CA 1
ATOM 786 C C . GLY A 1 101 ? 13.282 -27.452 5.500 1.00 42.81 101 GLY A C 1
ATOM 787 O O . GLY A 1 101 ? 14.366 -27.426 6.086 1.00 42.81 101 GLY A O 1
ATOM 788 N N . GLN A 1 102 ? 12.822 -28.529 4.866 1.00 45.62 102 GLN A N 1
ATOM 789 C CA . GLN A 1 102 ? 13.604 -29.733 4.725 1.00 45.62 102 GLN A CA 1
ATOM 790 C C . GLN A 1 102 ? 14.729 -29.416 3.750 1.00 45.62 102 GLN A C 1
ATOM 792 O O . GLN A 1 102 ? 14.558 -29.382 2.530 1.00 45.62 102 GLN A O 1
ATOM 797 N N . ALA A 1 103 ? 15.886 -29.136 4.347 1.00 42.75 103 ALA A N 1
ATOM 798 C CA . ALA A 1 103 ? 17.181 -29.235 3.718 1.00 42.75 103 ALA A CA 1
ATOM 799 C C . ALA A 1 103 ? 17.225 -30.514 2.877 1.00 42.75 103 ALA A C 1
ATOM 801 O O . ALA A 1 103 ? 16.805 -31.585 3.328 1.00 42.75 103 ALA A O 1
ATOM 802 N N . GLY A 1 104 ? 17.718 -30.369 1.648 1.00 44.22 104 GLY A N 1
ATOM 803 C CA . GLY A 1 104 ? 17.917 -31.472 0.726 1.00 44.22 104 GLY A CA 1
ATOM 804 C C . GLY A 1 104 ? 18.653 -32.615 1.413 1.00 44.22 104 GLY A C 1
ATOM 805 O O . GLY A 1 104 ? 19.811 -32.486 1.798 1.00 44.22 104 GLY A O 1
ATOM 806 N N . ALA A 1 105 ? 17.955 -33.731 1.558 1.00 41.44 105 ALA A N 1
ATOM 807 C CA . ALA A 1 105 ? 18.550 -35.024 1.801 1.00 41.44 105 ALA A CA 1
ATOM 808 C C . ALA A 1 105 ? 18.017 -35.936 0.704 1.00 41.44 105 ALA A C 1
ATOM 810 O O . ALA A 1 105 ? 16.843 -36.313 0.687 1.00 41.44 105 ALA A O 1
ATOM 811 N N . GLU A 1 106 ? 18.900 -36.214 -0.244 1.00 43.22 106 GLU A N 1
ATOM 812 C CA . GLU A 1 106 ? 18.775 -37.263 -1.238 1.00 43.22 106 GLU A CA 1
ATOM 813 C C . GLU A 1 106 ? 18.220 -38.533 -0.577 1.00 43.22 106 GLU A C 1
ATOM 815 O O . GLU A 1 106 ? 18.790 -39.057 0.381 1.00 43.22 106 GLU A O 1
ATOM 820 N N . ARG A 1 107 ? 17.099 -39.045 -1.085 1.00 42.97 107 ARG A N 1
ATOM 821 C CA . ARG A 1 107 ? 16.704 -40.435 -0.858 1.00 42.97 107 ARG A CA 1
ATOM 822 C C . ARG A 1 107 ? 16.504 -41.098 -2.206 1.00 42.97 107 ARG A C 1
ATOM 824 O O . ARG A 1 107 ? 15.417 -41.146 -2.770 1.00 42.97 107 ARG A O 1
ATOM 831 N N . SER A 1 108 ? 17.631 -41.573 -2.716 1.00 44.59 108 SER A N 1
ATOM 832 C CA . SER A 1 108 ? 17.699 -42.770 -3.532 1.00 44.59 108 SER A CA 1
ATOM 833 C C . SER A 1 108 ? 17.108 -43.963 -2.761 1.00 44.59 108 SER A C 1
ATOM 835 O O . SER A 1 108 ? 17.267 -44.068 -1.547 1.00 44.59 108 SER A O 1
ATOM 837 N N . GLY A 1 109 ? 16.467 -44.884 -3.485 1.00 37.03 109 GLY A N 1
ATOM 838 C CA . GLY A 1 109 ? 16.349 -46.284 -3.056 1.00 37.03 109 GLY A CA 1
ATOM 839 C C . GLY A 1 109 ? 14.995 -46.745 -2.503 1.00 37.03 109 GLY A C 1
ATOM 840 O O . GLY A 1 109 ? 14.787 -46.768 -1.300 1.00 37.03 109 GLY A O 1
ATOM 841 N N . GLY A 1 110 ? 14.121 -47.155 -3.428 1.00 41.03 110 GLY A N 1
ATOM 842 C CA . GLY A 1 110 ? 13.421 -48.450 -3.509 1.00 41.03 110 GLY A CA 1
ATOM 843 C C . GLY A 1 110 ? 12.997 -49.258 -2.270 1.00 41.03 110 GLY A C 1
ATOM 844 O O . GLY A 1 110 ? 13.808 -49.596 -1.417 1.00 41.03 110 GLY A O 1
ATOM 845 N N . CYS A 1 111 ? 11.729 -49.678 -2.311 1.00 34.88 111 CYS A N 1
ATOM 846 C CA . CYS A 1 111 ? 11.140 -51.030 -2.158 1.00 34.88 111 CYS A CA 1
ATOM 847 C C . CYS A 1 111 ? 9.682 -50.800 -1.718 1.00 34.88 111 CYS A C 1
ATOM 849 O O . CYS A 1 111 ? 9.435 -49.916 -0.907 1.00 34.88 111 CYS A O 1
ATOM 851 N N . GLY A 1 112 ? 8.656 -51.447 -2.260 1.00 41.31 112 GLY A N 1
ATOM 852 C CA . GLY A 1 112 ? 8.499 -52.865 -2.571 1.00 41.31 112 GLY A CA 1
ATOM 853 C C . GLY A 1 112 ? 7.128 -53.243 -2.021 1.00 41.31 112 GLY A C 1
ATOM 854 O O . GLY A 1 112 ? 6.882 -52.885 -0.849 1.00 41.31 112 GLY A O 1
#